Protein AF-A0A816GTH3-F1 (afdb_monomer)

Foldseek 3Di:
DDPDDDPVPPPPPVVVVVVVVVVVVVVVVVVVVVVVVVVVVVVVCVLVVVQVVPPQWDQDPVDRDTDRDCQPPPPSLVVVVVVLVVVLVVLVVVLVVLVVVLVVVVVPDDDVVNVVSVVVNVVSVVVNVVSVVVCVVVVVVSVVVNVVSVVSNPDPPPD

Radius of gyration: 27.14 Å; Cα contacts (8 Å, |Δi|>4): 40; chains: 1; bounding box: 62×67×66 Å

Mean predicted aligned error: 13.15 Å

Nearest PDB structures (foldseek):
  8jxh-assembly1_D  TM=8.146E-01  e=4.869E+00  Rattus norvegicus

Secondary structure (DSSP, 8-state):
----SSSSSS---HHHHHHHHHHHHHHHHHHHHHHHHHHHHHHHHHHHHHHHHT--EEEPTTSS-EEE--TT-HHHHHHHHHHHHHHHHHHHHHHHHHHHHHHHHHTTS-HHHHHHHHHHHHHHHHHHHHHHHHHHHHHHHHHHHHHHHHHHHHS----

pLDDT: mean 72.82, std 13.01, range [36.0, 88.94]

Solvent-accessible surface area (backbone atoms only — not comparable to full-atom values): 9401 Å² total; per-residue (Å²): 142,82,92,78,86,86,78,90,76,81,81,71,58,70,68,57,59,51,49,52,51,52,51,54,52,50,52,51,50,50,49,52,52,50,50,50,51,52,52,50,55,52,54,54,44,65,68,51,49,60,67,66,74,62,71,42,67,44,73,44,94,90,46,102,46,74,45,72,64,55,92,85,39,63,66,60,55,48,51,52,51,51,52,52,54,50,53,50,53,50,52,53,49,52,50,53,50,51,54,52,51,49,57,62,47,54,76,77,51,61,74,71,63,40,52,53,54,52,52,53,50,52,52,52,51,50,52,50,51,53,51,53,51,53,42,68,62,45,48,59,57,50,51,53,50,50,53,50,49,55,52,58,73,69,47,78,86,83,123

Sequence (159 aa):
MFIWDEQILSVADPLCSLRAYFYHLTIAWIHHSLCFVLTQWLFDSIFVLPLFLTNNMKKLSIGNLCFISLDKFPLVFYLATISFLLSDIITNIIYRLLVRYVREVSSRTDGNDRLKMQRDLTIVRRIVILNIQLIIIGFPVLIFAILIAIRTDLLPQKY

InterPro domains:
  IPR017452 GPCR, rhodopsin-like, 7TM [PS50262] (1-159)

Structure (mmCIF, N/CA/C/O backbone):
data_AF-A0A816GTH3-F1
#
_entry.id   AF-A0A816GTH3-F1
#
loop_
_atom_site.group_PDB
_atom_site.id
_atom_site.type_symbol
_atom_site.label_atom_id
_atom_site.label_alt_id
_atom_site.label_comp_id
_atom_site.label_asym_id
_atom_site.label_entity_id
_atom_site.label_seq_id
_atom_site.pdbx_PDB_ins_code
_atom_site.Cartn_x
_atom_site.Cartn_y
_atom_site.Cartn_z
_atom_site.occupancy
_atom_site.B_iso_or_equiv
_atom_site.auth_seq_id
_atom_site.auth_comp_id
_atom_site.auth_asym_id
_atom_site.auth_atom_id
_atom_site.pdbx_PDB_model_num
ATOM 1 N N . MET A 1 1 ? 31.246 -56.898 -25.692 1.00 43.62 1 MET A N 1
ATOM 2 C CA . MET A 1 1 ? 30.575 -56.380 -26.901 1.00 43.62 1 MET A CA 1
ATOM 3 C C . MET A 1 1 ? 29.144 -56.030 -26.520 1.00 43.62 1 MET A C 1
ATOM 5 O O . MET A 1 1 ? 28.255 -56.852 -26.650 1.00 43.62 1 MET A O 1
ATOM 9 N N . PHE A 1 2 ? 28.970 -54.845 -25.939 1.00 36.00 2 PHE A N 1
ATOM 10 C CA . PHE A 1 2 ? 27.686 -54.193 -25.686 1.00 36.00 2 PHE A CA 1
ATOM 11 C C . PHE A 1 2 ? 27.918 -52.751 -26.137 1.00 36.00 2 PHE A C 1
ATOM 13 O O . PHE A 1 2 ? 28.592 -51.987 -25.455 1.00 36.00 2 PHE A O 1
ATOM 20 N N . ILE A 1 3 ? 27.525 -52.470 -27.378 1.00 48.31 3 ILE A N 1
ATOM 21 C CA . ILE A 1 3 ? 27.629 -51.167 -28.043 1.00 48.31 3 ILE A CA 1
ATOM 22 C C . ILE A 1 3 ? 26.188 -50.733 -28.304 1.00 48.31 3 ILE A C 1
ATOM 24 O O . ILE A 1 3 ? 25.678 -50.958 -29.389 1.00 48.31 3 ILE A O 1
ATOM 28 N N . TRP A 1 4 ? 25.535 -50.237 -27.260 1.00 45.06 4 TRP A N 1
ATOM 29 C CA . TRP A 1 4 ? 24.224 -49.572 -27.196 1.00 45.06 4 TRP A CA 1
ATOM 30 C C . TRP A 1 4 ? 24.297 -48.885 -25.814 1.00 45.06 4 TRP A C 1
ATOM 32 O O . TRP A 1 4 ? 24.537 -49.580 -24.834 1.00 45.06 4 TRP A O 1
ATOM 42 N N . ASP A 1 5 ? 2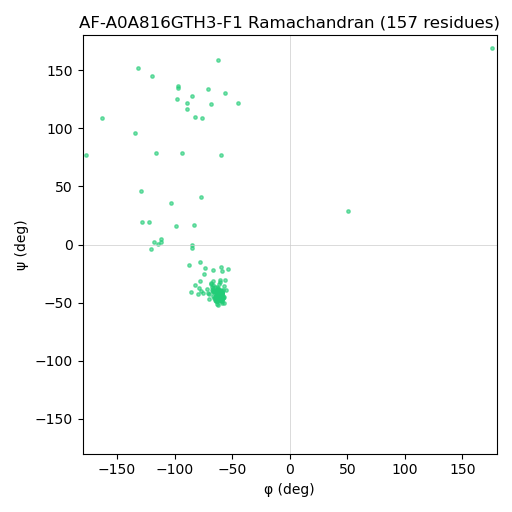4.418 -47.570 -25.624 1.00 43.78 5 ASP A N 1
ATOM 43 C CA . ASP A 1 5 ? 23.437 -46.526 -25.917 1.00 43.78 5 ASP A CA 1
ATOM 44 C C . ASP A 1 5 ? 24.043 -45.137 -25.591 1.00 43.78 5 ASP A C 1
ATOM 46 O O . ASP A 1 5 ? 23.737 -44.536 -24.566 1.00 43.78 5 ASP A O 1
ATOM 50 N N . GLU A 1 6 ? 24.925 -44.594 -26.436 1.00 47.69 6 GLU A N 1
ATOM 51 C CA . GLU A 1 6 ? 25.399 -43.196 -26.281 1.00 47.69 6 GLU A CA 1
ATOM 52 C C . GLU A 1 6 ? 25.044 -42.287 -27.468 1.00 47.69 6 GLU A C 1
ATOM 54 O O . GLU A 1 6 ? 25.359 -41.101 -27.467 1.00 47.69 6 GLU A O 1
ATOM 59 N N . GLN A 1 7 ? 24.329 -42.799 -28.476 1.00 40.94 7 GLN A N 1
ATOM 60 C CA . GLN A 1 7 ? 24.004 -42.035 -29.691 1.00 40.94 7 GLN A CA 1
ATOM 61 C C . GLN A 1 7 ? 22.519 -41.682 -29.876 1.00 40.94 7 GLN A C 1
ATOM 63 O O . GLN A 1 7 ? 22.179 -41.038 -30.864 1.00 40.94 7 GLN A O 1
ATOM 68 N N . ILE A 1 8 ? 21.636 -41.989 -28.917 1.00 43.91 8 ILE A N 1
ATOM 69 C CA . ILE A 1 8 ? 20.204 -41.612 -28.971 1.00 43.91 8 ILE A CA 1
ATOM 70 C C . ILE A 1 8 ? 19.914 -40.408 -28.049 1.00 43.91 8 ILE A C 1
ATOM 72 O O . ILE A 1 8 ? 18.863 -40.301 -27.428 1.00 43.91 8 ILE A O 1
ATOM 76 N N . LEU A 1 9 ? 20.858 -39.469 -27.938 1.00 46.50 9 LEU A N 1
ATOM 77 C CA . LEU A 1 9 ? 20.647 -38.205 -27.217 1.00 46.50 9 LEU A CA 1
ATOM 78 C C . LEU A 1 9 ? 21.026 -36.962 -28.036 1.00 46.50 9 LEU A C 1
ATOM 80 O O . LEU A 1 9 ? 21.250 -35.898 -27.470 1.00 46.50 9 LEU A O 1
ATOM 84 N N . SER A 1 10 ? 21.105 -37.070 -29.367 1.00 46.41 10 SER A N 1
ATOM 85 C CA . SER A 1 10 ? 21.448 -35.935 -30.246 1.00 46.41 10 SER A CA 1
ATOM 86 C C . SER A 1 10 ? 20.308 -35.450 -31.148 1.00 46.41 10 SER A C 1
ATOM 88 O O . SER A 1 10 ? 20.492 -34.493 -31.894 1.00 46.41 10 SER A O 1
ATOM 90 N N . VAL A 1 11 ? 19.110 -36.038 -31.042 1.00 49.78 11 VAL A N 1
ATOM 91 C CA . VAL A 1 11 ? 17.894 -35.568 -31.738 1.00 49.78 11 VAL A CA 1
ATOM 92 C C . VAL A 1 11 ? 16.742 -35.422 -30.739 1.00 49.78 11 VAL A C 1
ATOM 94 O O . VAL A 1 11 ? 15.629 -35.889 -30.950 1.00 49.78 11 VAL A O 1
ATOM 97 N N . ALA A 1 12 ? 17.015 -34.811 -29.586 1.00 50.66 12 ALA A N 1
ATOM 98 C CA . ALA A 1 12 ? 15.950 -34.266 -28.757 1.00 50.66 12 ALA A CA 1
ATOM 99 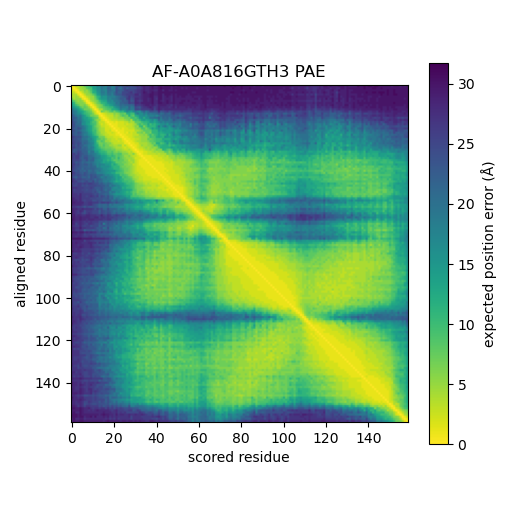C C . ALA A 1 12 ? 15.590 -32.895 -29.338 1.00 50.66 12 ALA A C 1
ATOM 101 O O . ALA A 1 12 ? 16.395 -31.966 -29.264 1.00 50.66 12 ALA A O 1
ATOM 102 N N . ASP A 1 13 ? 14.409 -32.789 -29.951 1.00 55.34 13 ASP A N 1
ATOM 103 C CA . ASP A 1 13 ? 13.902 -31.547 -30.533 1.00 55.34 13 ASP A CA 1
ATOM 104 C C . ASP A 1 13 ? 14.124 -30.370 -29.564 1.00 55.34 13 ASP A C 1
ATOM 106 O O . ASP A 1 13 ? 13.595 -30.390 -28.443 1.00 55.34 13 ASP A O 1
ATOM 110 N N . PRO A 1 14 ? 14.851 -29.307 -29.959 1.00 55.94 14 PRO A N 1
ATOM 111 C CA . PRO A 1 14 ? 15.104 -28.155 -29.088 1.00 55.94 14 PRO A CA 1
ATOM 112 C C . PRO A 1 14 ? 13.798 -27.483 -28.629 1.00 55.94 14 PRO A C 1
ATOM 114 O O . PRO A 1 14 ? 13.747 -26.867 -27.566 1.00 55.94 14 PRO A O 1
ATOM 117 N N . LEU A 1 15 ? 12.706 -27.677 -29.378 1.00 55.53 15 LEU A N 1
ATOM 118 C CA . LEU A 1 15 ? 11.348 -27.266 -29.018 1.00 55.53 15 LEU A CA 1
ATOM 119 C C . LEU A 1 15 ? 10.764 -28.012 -27.806 1.00 55.53 15 LEU A C 1
ATOM 121 O O . LEU A 1 15 ? 9.980 -27.421 -27.060 1.00 55.53 15 LEU A O 1
ATOM 125 N N . CYS A 1 16 ? 11.129 -29.277 -27.584 1.00 56.44 16 CYS A N 1
ATOM 126 C CA . CYS A 1 16 ? 10.616 -30.076 -26.469 1.00 56.44 16 CYS A CA 1
ATOM 127 C C . CYS A 1 16 ? 11.292 -29.678 -25.145 1.00 56.44 16 CYS A C 1
ATOM 129 O O . CYS A 1 16 ? 10.618 -29.488 -24.131 1.00 56.44 16 CYS A O 1
ATOM 131 N N . SER A 1 17 ? 12.605 -29.421 -25.191 1.00 59.03 17 SER A N 1
ATOM 132 C CA . SER A 1 17 ? 13.374 -28.846 -24.076 1.00 59.03 17 SER A CA 1
ATOM 133 C C . SER A 1 17 ? 12.867 -27.447 -23.691 1.00 59.03 17 SER A C 1
ATOM 135 O O . SER A 1 17 ? 12.609 -27.170 -22.516 1.00 59.03 17 SER A O 1
ATOM 137 N N . LEU A 1 18 ? 12.606 -26.583 -24.682 1.00 59.78 18 LEU A N 1
ATOM 138 C CA . LEU A 1 18 ? 12.100 -25.229 -24.438 1.00 59.78 18 LEU A CA 1
ATOM 139 C C . LEU A 1 18 ? 10.684 -25.233 -23.837 1.00 59.78 18 LEU A C 1
ATOM 141 O O . LEU A 1 18 ? 10.395 -24.450 -22.931 1.00 59.78 18 LEU A O 1
ATOM 145 N N . ARG A 1 19 ? 9.799 -26.130 -24.303 1.00 62.59 19 ARG A N 1
ATOM 146 C CA . ARG A 1 19 ? 8.452 -26.296 -23.731 1.00 62.59 19 ARG A CA 1
ATOM 1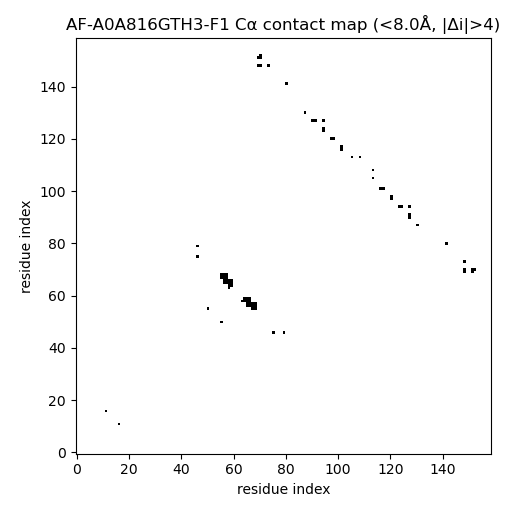47 C C . ARG A 1 19 ? 8.504 -26.775 -22.288 1.00 62.59 19 ARG A C 1
ATOM 149 O O . ARG A 1 19 ? 7.809 -26.196 -21.458 1.00 62.59 19 ARG A O 1
ATOM 156 N N . ALA A 1 20 ? 9.321 -27.781 -21.979 1.00 64.19 20 ALA A N 1
ATOM 157 C CA . ALA A 1 20 ? 9.479 -28.262 -20.608 1.00 64.19 20 ALA A CA 1
ATOM 158 C C . ALA A 1 20 ? 9.972 -27.138 -19.679 1.00 64.19 20 ALA A C 1
ATOM 160 O O . ALA A 1 20 ? 9.417 -26.942 -18.598 1.00 64.19 20 ALA A O 1
ATOM 161 N N . TYR A 1 21 ? 10.928 -26.325 -20.139 1.00 65.00 21 TYR A N 1
ATOM 162 C CA . TYR A 1 21 ? 11.424 -25.177 -19.380 1.00 65.00 21 TYR A CA 1
ATOM 163 C C . TYR A 1 21 ? 10.340 -24.109 -19.149 1.00 65.00 21 TYR A C 1
ATOM 165 O O . TYR A 1 21 ? 10.161 -23.650 -18.022 1.00 65.00 21 TYR A O 1
ATOM 173 N N . PHE A 1 22 ? 9.553 -23.762 -20.174 1.00 62.53 22 PHE A N 1
ATOM 174 C CA . PHE A 1 22 ? 8.419 -22.835 -20.038 1.00 62.53 22 PHE A CA 1
ATOM 175 C C . PHE A 1 22 ? 7.329 -23.360 -19.090 1.00 62.53 22 PHE A C 1
ATOM 177 O O . PHE A 1 22 ? 6.765 -22.587 -18.312 1.00 62.53 22 PHE A O 1
ATOM 184 N N . TYR A 1 23 ? 7.044 -24.664 -19.111 1.00 63.31 23 TYR A N 1
ATOM 185 C CA . TYR A 1 23 ? 6.103 -25.288 -18.177 1.00 63.31 23 TYR A CA 1
ATOM 186 C C . TYR A 1 23 ? 6.614 -25.232 -16.735 1.00 63.31 23 TYR A C 1
ATOM 188 O O . TYR A 1 23 ? 5.879 -24.817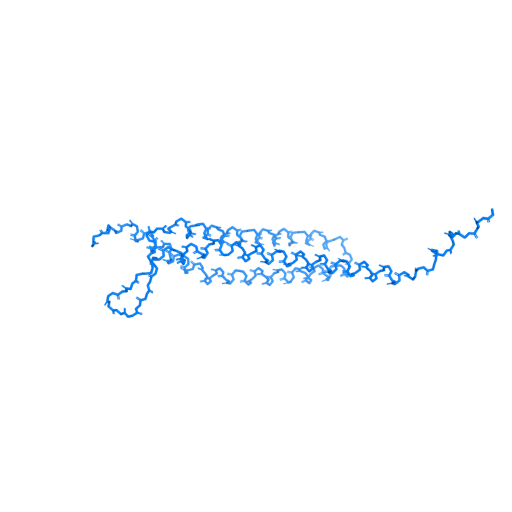 -15.842 1.00 63.31 23 TYR A O 1
ATOM 196 N N . HIS A 1 24 ? 7.883 -25.558 -16.492 1.00 64.56 24 HIS A N 1
ATOM 197 C CA . HIS A 1 24 ? 8.463 -25.440 -15.153 1.00 64.56 24 HIS A CA 1
ATOM 198 C C . HIS A 1 24 ? 8.494 -23.990 -14.655 1.00 64.56 24 HIS A C 1
ATOM 200 O O . HIS A 1 24 ? 8.177 -23.739 -13.492 1.00 64.56 24 HIS A O 1
ATOM 206 N N . LEU A 1 25 ? 8.798 -23.029 -15.531 1.00 64.12 25 LEU A N 1
ATOM 207 C CA . LEU A 1 25 ? 8.823 -21.609 -15.182 1.00 64.12 25 LEU A CA 1
ATOM 208 C C . LEU A 1 25 ? 7.421 -21.073 -14.844 1.00 64.12 25 LEU A C 1
ATOM 210 O O . LEU A 1 25 ? 7.257 -20.323 -13.884 1.00 64.12 25 LEU A O 1
ATOM 214 N N . THR A 1 26 ? 6.399 -21.478 -15.603 1.00 65.44 26 THR A N 1
ATOM 215 C CA . THR A 1 26 ? 5.005 -21.071 -15.357 1.00 65.44 26 THR A CA 1
ATOM 216 C C . THR A 1 26 ? 4.436 -21.720 -14.101 1.00 65.44 26 THR A C 1
ATOM 218 O O . THR A 1 26 ? 3.820 -21.022 -13.299 1.00 65.44 26 THR A O 1
ATOM 221 N N . ILE A 1 27 ? 4.702 -23.008 -13.864 1.00 68.31 27 ILE A N 1
ATOM 222 C CA . ILE A 1 27 ? 4.304 -23.697 -12.626 1.00 68.31 27 ILE A CA 1
ATOM 223 C C . ILE A 1 27 ? 4.981 -23.051 -11.413 1.00 68.31 27 ILE A C 1
ATOM 225 O O . ILE A 1 27 ? 4.307 -22.777 -10.421 1.00 68.31 27 ILE A O 1
ATOM 229 N N . ALA A 1 28 ? 6.277 -22.735 -11.497 1.00 64.44 28 ALA A N 1
ATOM 230 C CA . ALA A 1 28 ? 6.995 -22.050 -10.423 1.00 64.44 28 ALA A CA 1
ATOM 231 C C . ALA A 1 28 ? 6.429 -20.645 -10.154 1.00 64.44 28 ALA A C 1
ATOM 233 O O . ALA A 1 28 ? 6.229 -20.271 -8.999 1.00 64.44 28 ALA A O 1
ATOM 2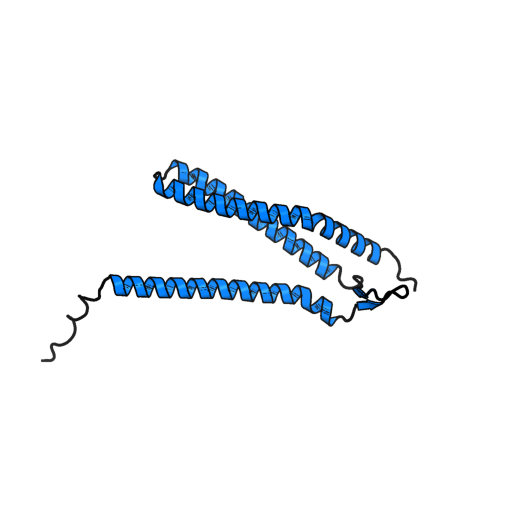34 N N . TRP A 1 29 ? 6.110 -19.881 -11.203 1.00 63.84 29 TRP A N 1
ATOM 235 C CA . TRP A 1 29 ? 5.508 -18.552 -11.067 1.00 63.84 29 TRP A CA 1
ATOM 236 C C . TRP A 1 29 ? 4.101 -18.604 -10.456 1.00 63.84 29 TRP A C 1
ATOM 238 O O . TRP A 1 29 ? 3.775 -17.793 -9.585 1.00 63.84 29 TRP A O 1
ATOM 248 N N . ILE A 1 30 ? 3.286 -19.588 -10.850 1.00 72.19 30 ILE A N 1
ATOM 249 C CA . ILE A 1 30 ? 1.956 -19.824 -10.271 1.00 72.19 30 ILE A CA 1
ATOM 250 C C . ILE A 1 30 ? 2.088 -20.221 -8.799 1.00 72.19 30 ILE A C 1
ATOM 252 O O . ILE A 1 30 ? 1.399 -19.646 -7.961 1.00 72.19 30 ILE A O 1
ATOM 256 N N . HIS A 1 31 ? 3.006 -21.131 -8.462 1.00 74.88 31 HIS A N 1
ATOM 257 C CA . HIS A 1 31 ? 3.265 -21.526 -7.076 1.00 74.88 31 HIS A CA 1
ATOM 258 C C . HIS A 1 31 ? 3.705 -20.343 -6.213 1.00 74.88 31 HIS A C 1
ATOM 260 O O . HIS A 1 31 ? 3.171 -20.157 -5.123 1.00 74.88 31 HIS A O 1
ATOM 266 N N . HIS A 1 32 ? 4.628 -19.510 -6.699 1.00 76.19 32 HIS A N 1
ATOM 267 C CA . HIS A 1 32 ? 5.062 -18.314 -5.976 1.00 76.19 32 HIS A CA 1
ATOM 268 C C . HIS A 1 32 ? 3.925 -17.311 -5.777 1.00 76.19 32 HIS A C 1
ATOM 270 O O . HIS A 1 32 ? 3.757 -16.792 -4.674 1.00 76.19 32 HIS A O 1
ATOM 276 N N . SER A 1 33 ? 3.123 -17.074 -6.815 1.00 76.75 33 SER A N 1
ATOM 277 C CA . SER A 1 33 ? 1.972 -16.171 -6.733 1.00 76.75 33 SER A CA 1
ATOM 278 C C . SER A 1 33 ? 0.927 -16.687 -5.743 1.00 76.75 33 SER A C 1
ATOM 280 O O . SER A 1 33 ? 0.403 -15.924 -4.937 1.00 76.75 33 SER A O 1
ATOM 282 N N . LEU A 1 34 ? 0.660 -17.993 -5.758 1.00 80.62 34 LEU A N 1
ATOM 283 C CA . LEU A 1 34 ? -0.317 -18.629 -4.880 1.00 80.62 34 LEU A CA 1
ATOM 284 C C . LEU A 1 34 ? 0.171 -18.639 -3.426 1.00 80.62 34 LEU A C 1
ATOM 286 O O . LEU A 1 34 ? -0.594 -18.284 -2.534 1.00 80.62 34 LEU A O 1
ATOM 290 N N . CYS A 1 35 ? 1.450 -18.942 -3.185 1.00 85.38 35 CYS A N 1
ATOM 291 C CA . CYS A 1 35 ? 2.063 -18.809 -1.863 1.00 85.38 35 CYS A CA 1
ATOM 292 C C . CYS A 1 35 ? 1.968 -17.371 -1.343 1.00 85.38 35 CYS A C 1
ATOM 294 O O . CYS A 1 35 ? 1.580 -17.178 -0.195 1.00 85.38 35 CYS A O 1
ATOM 296 N N . PHE A 1 36 ? 2.256 -16.370 -2.181 1.00 79.12 36 PHE A N 1
ATOM 297 C CA . PHE A 1 36 ? 2.142 -14.963 -1.795 1.00 79.12 36 PHE A CA 1
ATOM 298 C C . PHE A 1 36 ? 0.707 -14.598 -1.395 1.00 79.12 36 PHE A C 1
ATOM 300 O O . PHE A 1 36 ? 0.486 -14.041 -0.318 1.00 79.12 36 PHE A O 1
ATOM 307 N N . VAL A 1 37 ? -0.278 -14.984 -2.212 1.00 84.12 37 VAL A N 1
ATOM 308 C CA . VAL A 1 37 ? -1.697 -14.771 -1.904 1.00 84.12 37 VAL A CA 1
ATOM 309 C C . VAL A 1 37 ? -2.062 -15.457 -0.589 1.00 84.12 37 VAL A C 1
ATOM 311 O O . VAL A 1 37 ? -2.585 -14.801 0.304 1.00 84.12 37 VAL A O 1
ATOM 314 N N . LEU A 1 38 ? -1.728 -16.736 -0.405 1.00 86.69 38 LEU A N 1
ATOM 315 C CA . LEU A 1 38 ? -2.018 -17.447 0.844 1.00 86.69 38 LEU A CA 1
ATOM 316 C C . LEU A 1 38 ? -1.376 -16.776 2.062 1.00 86.69 38 LEU A C 1
ATOM 318 O O . LEU A 1 38 ? -2.033 -16.638 3.092 1.00 86.69 38 LEU A O 1
ATOM 322 N N . THR A 1 39 ? -0.128 -16.311 1.952 1.00 84.44 39 THR A N 1
ATOM 323 C CA . THR A 1 39 ? 0.511 -15.568 3.045 1.00 84.44 39 THR A CA 1
ATOM 324 C C . THR A 1 39 ? -0.212 -14.262 3.342 1.00 84.44 39 THR A C 1
ATOM 326 O O . THR A 1 39 ? -0.419 -13.954 4.511 1.00 84.44 39 THR A O 1
ATOM 329 N N . GLN A 1 40 ? -0.666 -13.534 2.318 1.00 82.69 40 GLN A N 1
ATOM 330 C CA . GLN A 1 40 ? -1.450 -12.316 2.507 1.00 82.69 40 GLN A CA 1
ATOM 331 C C . GLN A 1 40 ? -2.762 -12.615 3.246 1.00 82.69 40 GLN A C 1
ATOM 333 O O . GLN A 1 40 ? -3.054 -11.965 4.242 1.00 82.69 40 GLN A O 1
ATOM 338 N N . TRP A 1 41 ? -3.498 -13.651 2.836 1.00 83.81 41 TRP A N 1
ATOM 339 C CA . TRP A 1 41 ? -4.734 -14.069 3.509 1.00 83.81 41 TRP A CA 1
ATOM 340 C C . TRP A 1 41 ? -4.511 -14.464 4.973 1.00 83.81 41 TRP A C 1
ATOM 342 O O . TRP A 1 41 ? -5.333 -14.142 5.836 1.00 83.81 41 TRP A O 1
ATOM 352 N N . LEU A 1 42 ? -3.403 -15.148 5.271 1.00 85.62 42 LEU A N 1
ATOM 353 C CA . LEU A 1 42 ? -3.029 -15.486 6.644 1.00 85.62 42 LEU A CA 1
ATOM 354 C C . LEU A 1 42 ? -2.735 -14.227 7.465 1.00 85.62 42 LEU A C 1
ATOM 356 O O . LEU A 1 42 ? -3.232 -14.110 8.584 1.00 85.62 42 LEU A O 1
ATOM 360 N N . PHE A 1 43 ? -1.991 -13.269 6.907 1.00 80.56 43 PHE A N 1
ATOM 361 C CA . PHE A 1 43 ? -1.729 -11.987 7.563 1.00 80.56 43 PHE A CA 1
ATOM 362 C C . PHE A 1 43 ? -3.014 -11.191 7.807 1.00 80.56 43 PHE A C 1
ATOM 364 O O . PHE A 1 43 ? -3.239 -10.753 8.933 1.00 80.56 43 PHE A O 1
ATOM 371 N N . ASP A 1 44 ? -3.890 -11.073 6.811 1.00 79.19 44 ASP A N 1
ATOM 372 C CA . ASP A 1 44 ? -5.167 -10.363 6.944 1.00 79.19 44 ASP A CA 1
ATOM 373 C C . ASP A 1 44 ? -6.045 -11.004 8.033 1.00 79.19 44 ASP A C 1
ATOM 375 O O . ASP A 1 44 ? -6.635 -10.317 8.873 1.00 79.19 44 ASP A O 1
ATOM 379 N N . SER A 1 45 ? -6.057 -12.339 8.096 1.00 80.25 45 SER A N 1
ATOM 380 C CA . SER A 1 45 ? -6.788 -13.085 9.124 1.00 80.25 45 SER A CA 1
ATOM 381 C C . SER A 1 45 ? -6.255 -12.814 10.532 1.00 80.25 45 SER A C 1
ATOM 383 O O . SER A 1 45 ? -7.050 -12.711 11.463 1.00 80.25 45 SER A O 1
ATOM 385 N N . ILE A 1 46 ? -4.942 -12.637 10.712 1.00 81.62 46 ILE A N 1
ATOM 386 C CA . ILE A 1 46 ? -4.343 -12.325 12.023 1.00 81.62 46 ILE A CA 1
ATOM 387 C C . ILE A 1 46 ? -4.863 -10.991 12.577 1.00 81.62 46 ILE A C 1
ATOM 389 O O . ILE A 1 46 ? -5.044 -10.873 13.788 1.00 81.62 46 ILE A O 1
ATOM 393 N N . PHE A 1 47 ? -5.150 -10.004 11.723 1.00 72.31 47 PHE A N 1
ATOM 394 C CA . PHE A 1 47 ? -5.695 -8.714 12.164 1.00 72.31 47 PHE A CA 1
ATOM 395 C C . PHE A 1 47 ? -7.212 -8.747 12.378 1.00 72.31 47 PHE A C 1
ATOM 397 O O . PHE A 1 47 ? -7.719 -8.096 13.293 1.00 72.31 47 PHE A O 1
ATOM 404 N N . VAL A 1 48 ? -7.944 -9.509 11.562 1.00 75.44 48 VAL A N 1
ATOM 405 C CA . VAL A 1 48 ? -9.415 -9.530 11.576 1.00 75.44 48 VAL A CA 1
ATOM 406 C C . VAL A 1 48 ? -9.979 -10.504 12.616 1.00 75.44 48 VAL A C 1
ATOM 408 O O . VAL A 1 48 ? -10.943 -10.181 13.312 1.00 75.44 48 VAL A O 1
ATOM 411 N N . LEU A 1 49 ? -9.381 -11.686 12.772 1.00 79.62 49 LEU A N 1
ATOM 412 C CA . LEU A 1 49 ? -9.883 -12.743 13.656 1.00 79.62 49 LEU A CA 1
ATOM 413 C C . LEU A 1 49 ? -9.993 -12.311 15.136 1.00 79.62 49 LEU A C 1
ATOM 415 O O . LEU A 1 49 ? -11.021 -12.602 15.755 1.00 79.62 49 LEU A O 1
ATOM 419 N N . PRO A 1 50 ? -9.028 -11.568 15.723 1.00 75.19 50 PRO A N 1
ATOM 420 C CA . PRO A 1 50 ? -9.136 -11.098 17.106 1.00 75.19 50 PRO A CA 1
ATOM 421 C C . PRO A 1 50 ? -10.346 -10.186 17.353 1.00 75.19 50 PRO A C 1
ATOM 423 O O . PRO A 1 50 ? -10.908 -10.198 18.452 1.00 75.19 50 PRO A O 1
ATOM 426 N N . LEU A 1 51 ? -10.781 -9.426 16.339 1.00 71.50 51 LEU A N 1
ATOM 427 C CA . LEU A 1 51 ? -11.954 -8.552 16.441 1.00 71.50 51 LEU A CA 1
ATOM 428 C C . LEU A 1 51 ? -13.248 -9.363 16.588 1.00 71.50 51 LEU A C 1
ATOM 430 O O . LEU A 1 51 ? -14.134 -8.972 17.344 1.00 71.50 51 LEU A O 1
ATOM 434 N N . PHE A 1 52 ? -13.340 -10.514 15.916 1.00 73.81 52 PHE A N 1
ATOM 435 C CA . PHE A 1 52 ? -14.501 -11.403 16.010 1.00 73.81 52 PHE A CA 1
ATOM 436 C C . PHE A 1 52 ? -14.493 -12.256 17.282 1.00 73.81 52 PHE A C 1
ATOM 438 O O . PHE A 1 52 ? -15.543 -12.475 17.883 1.00 73.81 52 PHE A O 1
ATOM 445 N N . LEU A 1 53 ? -13.319 -12.716 17.722 1.00 76.25 53 LEU A N 1
ATOM 446 C CA . LEU A 1 53 ? -13.202 -13.625 18.868 1.00 76.25 53 LEU A CA 1
ATOM 447 C C . LEU A 1 53 ? -13.440 -12.951 20.226 1.00 76.25 53 LEU A C 1
ATOM 449 O O . LEU A 1 53 ? -13.749 -13.626 21.203 1.00 76.25 53 LEU A O 1
ATOM 453 N N . THR A 1 54 ? -13.309 -11.628 20.315 1.00 68.88 54 THR A N 1
ATOM 454 C CA . THR A 1 54 ? -13.370 -10.910 21.600 1.00 68.88 54 THR A CA 1
ATOM 455 C C . THR A 1 54 ? -14.773 -10.551 22.079 1.00 68.88 54 THR A C 1
ATOM 457 O O . THR A 1 54 ? -14.905 -9.987 23.161 1.00 68.88 54 THR A O 1
ATOM 460 N N . ASN A 1 55 ? -15.824 -10.898 21.327 1.00 65.12 55 ASN A N 1
ATOM 461 C CA . ASN A 1 55 ? -17.227 -10.686 21.709 1.00 65.12 55 ASN A CA 1
ATOM 462 C C . ASN A 1 55 ? -17.540 -9.239 22.170 1.00 65.12 55 ASN A C 1
ATOM 464 O O . ASN A 1 55 ? -18.435 -9.000 22.976 1.00 65.12 55 ASN A O 1
ATOM 468 N N . ASN A 1 56 ? -16.799 -8.255 21.645 1.00 66.62 56 ASN A N 1
ATOM 469 C CA . ASN A 1 56 ? -16.891 -6.835 22.013 1.00 66.62 56 ASN A CA 1
ATOM 470 C C . ASN A 1 56 ? -18.012 -6.085 21.270 1.00 66.62 56 ASN A C 1
ATOM 472 O O . ASN A 1 56 ? -18.019 -4.851 21.222 1.00 66.62 56 ASN A O 1
ATOM 476 N N . MET A 1 57 ? -18.953 -6.818 20.674 1.00 69.00 57 MET A N 1
ATOM 477 C CA . MET A 1 57 ? -20.121 -6.243 20.020 1.00 69.00 57 MET A CA 1
ATOM 478 C C . MET A 1 57 ? -21.117 -5.795 21.086 1.00 69.00 57 MET A C 1
ATOM 480 O O . MET A 1 57 ? -21.750 -6.613 21.753 1.00 69.00 57 MET A O 1
ATOM 484 N N . LYS A 1 58 ? -21.254 -4.482 21.255 1.00 71.81 58 LYS A N 1
ATOM 485 C CA . LYS A 1 58 ? -22.250 -3.883 22.142 1.00 71.81 58 LYS A CA 1
ATOM 486 C C . LYS A 1 58 ? -23.465 -3.482 21.311 1.00 71.81 58 LYS A C 1
ATOM 488 O O . LYS A 1 58 ? -23.337 -2.888 20.238 1.00 71.81 58 LYS A O 1
ATOM 493 N N . LYS A 1 59 ? -24.656 -3.810 21.812 1.00 71.50 59 LYS A N 1
ATOM 494 C CA . LYS A 1 59 ? -25.916 -3.330 21.243 1.00 71.50 59 LYS A CA 1
ATOM 495 C C . LYS A 1 59 ? -26.224 -1.960 21.839 1.00 71.50 59 LYS A C 1
ATOM 497 O O . LYS A 1 59 ? -26.209 -1.803 23.059 1.00 71.50 59 LYS A O 1
ATOM 502 N N . LEU A 1 60 ? -26.489 -0.972 20.993 1.00 73.69 60 LEU A N 1
ATOM 503 C CA . LEU A 1 60 ? -26.911 0.347 21.455 1.00 73.69 60 LEU A CA 1
ATOM 504 C C . LEU A 1 60 ? -28.341 0.250 22.016 1.00 73.69 60 LEU A C 1
ATOM 506 O O . LEU A 1 60 ? -29.210 -0.342 21.385 1.00 73.69 60 LEU A O 1
ATOM 510 N N . SER A 1 61 ? -28.620 0.827 23.186 1.00 68.19 61 SER A N 1
ATOM 511 C CA . SER A 1 61 ? -29.960 0.735 23.796 1.00 68.19 61 SER A CA 1
ATOM 512 C C . SER A 1 61 ? -31.048 1.465 22.993 1.00 68.19 61 SER A C 1
ATOM 514 O O . SER A 1 61 ? -32.221 1.126 23.105 1.00 68.19 61 SER A O 1
ATOM 516 N N . ILE A 1 62 ? -30.659 2.431 22.152 1.00 70.50 62 ILE A N 1
ATOM 517 C CA . ILE A 1 62 ? -31.559 3.319 21.392 1.00 70.50 62 ILE A CA 1
ATOM 518 C C . ILE A 1 62 ? -31.753 2.834 19.932 1.00 70.50 62 ILE A C 1
ATOM 520 O O . ILE A 1 62 ? -32.251 3.555 19.075 1.00 70.50 62 ILE A O 1
ATOM 524 N N . GLY A 1 63 ? -31.398 1.585 19.606 1.00 60.91 63 GLY A N 1
ATOM 525 C CA . GLY A 1 63 ? -31.684 1.012 18.285 1.00 60.91 63 GLY A CA 1
ATOM 526 C C . GLY A 1 63 ? -31.114 -0.390 18.083 1.00 60.91 63 GLY A C 1
ATOM 527 O O . GLY A 1 63 ? -30.288 -0.863 18.853 1.00 60.91 63 GLY A O 1
ATOM 528 N N . ASN A 1 64 ? -31.501 -1.078 17.007 1.00 70.44 64 ASN A N 1
ATOM 529 C CA . ASN A 1 64 ? -30.881 -2.352 16.608 1.00 70.44 64 ASN A CA 1
ATOM 530 C C . ASN A 1 64 ? -29.509 -2.144 15.934 1.00 70.44 64 ASN A C 1
ATOM 532 O O . ASN A 1 64 ? -29.197 -2.782 14.934 1.00 70.44 64 ASN A O 1
ATOM 536 N N . LEU A 1 65 ? -28.702 -1.225 16.465 1.00 69.56 65 LEU A N 1
ATOM 537 C CA . LEU A 1 65 ? -27.357 -0.942 15.982 1.00 69.56 65 LEU A CA 1
ATOM 538 C C . LEU A 1 65 ? -26.352 -1.687 16.864 1.00 69.56 65 LEU A C 1
ATOM 540 O O . LEU A 1 65 ? -26.350 -1.532 18.088 1.00 69.56 65 LEU A O 1
ATOM 544 N N . CYS A 1 66 ? -25.503 -2.492 16.230 1.00 70.19 66 CYS A N 1
ATOM 545 C CA . CYS A 1 66 ? -24.335 -3.095 16.861 1.00 70.19 66 CYS A CA 1
ATOM 546 C C . CYS A 1 66 ? -23.102 -2.256 16.541 1.00 70.19 66 CYS A C 1
ATOM 548 O O . CYS A 1 66 ? -22.899 -1.855 15.395 1.00 70.19 66 CYS A O 1
ATOM 550 N N . PHE A 1 67 ? -22.267 -2.030 17.548 1.00 69.56 67 PHE A N 1
ATOM 551 C CA . PHE A 1 67 ? -20.954 -1.421 17.376 1.00 69.56 67 PHE A CA 1
ATOM 552 C C . PHE A 1 67 ? -19.899 -2.244 18.112 1.00 69.56 67 PHE A C 1
ATOM 554 O O . PHE A 1 67 ? -20.185 -2.910 19.108 1.00 69.56 67 PHE A O 1
ATOM 561 N N . ILE A 1 68 ? -18.668 -2.200 17.611 1.00 70.81 68 ILE A N 1
ATOM 562 C CA . ILE A 1 68 ? -17.520 -2.840 18.253 1.00 70.81 68 ILE A CA 1
ATOM 563 C C . ILE A 1 68 ? -16.916 -1.824 19.225 1.00 70.81 68 ILE A C 1
ATOM 565 O O . ILE A 1 68 ? -16.542 -0.725 18.814 1.00 70.81 68 ILE A O 1
ATOM 569 N N . SER A 1 69 ? -16.836 -2.168 20.513 1.00 69.00 69 SER A N 1
ATOM 570 C CA . SER A 1 69 ? -16.131 -1.339 21.503 1.00 69.00 69 SER A CA 1
ATOM 571 C C . SER A 1 69 ? -14.629 -1.385 21.213 1.00 69.00 69 SER A C 1
ATOM 573 O O . SER A 1 69 ? -14.031 -2.464 21.230 1.00 69.00 69 SER A O 1
ATOM 575 N N . LEU A 1 70 ? -14.020 -0.226 20.955 1.00 67.12 70 LEU A N 1
ATOM 576 C CA . LEU A 1 70 ? -12.587 -0.106 20.651 1.00 67.12 70 LEU A CA 1
ATOM 577 C C . LEU A 1 70 ? -11.701 -0.025 21.905 1.00 67.12 70 LEU A C 1
ATOM 579 O O . LEU A 1 70 ? -10.483 -0.063 21.775 1.00 67.12 70 LEU A O 1
ATOM 583 N N . ASP A 1 71 ? -12.296 -0.015 23.100 1.00 66.06 71 ASP A N 1
ATOM 584 C CA . ASP A 1 71 ? -11.659 0.173 24.415 1.00 66.06 71 ASP A CA 1
ATOM 585 C C . ASP A 1 71 ? -10.489 -0.800 24.691 1.00 66.06 71 ASP A C 1
ATOM 587 O O . ASP A 1 71 ? -9.659 -0.558 25.559 1.00 66.06 71 ASP A O 1
ATOM 591 N N . LYS A 1 72 ? -10.423 -1.938 23.984 1.00 62.03 72 LYS A N 1
ATOM 592 C CA . LYS A 1 72 ? -9.364 -2.959 24.137 1.00 62.03 72 LYS A CA 1
ATOM 593 C C . LYS A 1 72 ? -8.469 -3.118 22.907 1.00 62.03 72 LYS A C 1
ATOM 595 O O . LYS A 1 72 ? -7.571 -3.956 22.915 1.00 62.03 72 LYS A O 1
ATOM 600 N N . PHE A 1 73 ? -8.711 -2.345 21.851 1.00 66.25 73 PHE A N 1
ATOM 601 C CA . PHE A 1 73 ? -8.064 -2.515 20.551 1.00 66.25 73 PHE A CA 1
ATOM 602 C C . PHE A 1 73 ? -7.281 -1.316 19.984 1.00 66.25 73 PHE A C 1
ATOM 604 O O . PHE A 1 73 ? -6.970 -1.361 18.787 1.00 66.25 73 PHE A O 1
ATOM 611 N N . PRO A 1 74 ? -6.850 -0.299 20.766 1.00 68.12 74 PRO A N 1
ATOM 612 C CA . PRO A 1 74 ? -6.033 0.774 20.200 1.00 68.12 74 PRO A CA 1
ATOM 613 C C . PRO A 1 74 ? -4.715 0.232 19.625 1.00 68.12 74 PRO A C 1
ATOM 615 O O . PRO A 1 74 ? -4.265 0.706 18.588 1.00 68.12 74 PRO A O 1
ATOM 618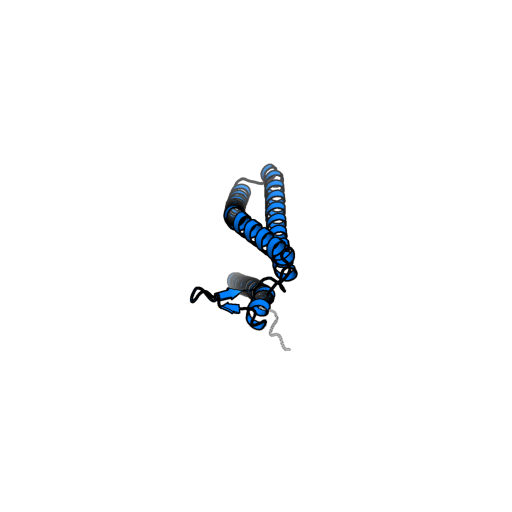 N N . LEU A 1 75 ? -4.147 -0.831 20.213 1.00 69.56 75 LEU A N 1
ATOM 619 C CA . LEU A 1 75 ? -2.926 -1.479 19.719 1.00 69.56 75 LEU A CA 1
ATOM 620 C C . LEU A 1 75 ? -3.102 -2.109 18.327 1.00 69.56 75 LEU A C 1
ATOM 622 O O . LEU A 1 75 ? -2.272 -1.891 17.450 1.00 69.56 75 LEU A O 1
ATOM 626 N N . VAL A 1 76 ? -4.171 -2.884 18.107 1.00 69.00 76 VAL A N 1
ATOM 627 C CA . VAL A 1 76 ? -4.416 -3.556 16.814 1.00 69.00 76 VAL A CA 1
ATOM 628 C C . VAL A 1 76 ? -4.703 -2.522 15.731 1.00 69.00 76 VAL A C 1
ATOM 630 O O . VAL A 1 76 ? -4.181 -2.625 14.623 1.00 69.00 76 VAL A O 1
ATOM 633 N N . PHE A 1 77 ? -5.464 -1.484 16.075 1.00 72.19 77 PHE A N 1
ATOM 634 C CA . PHE A 1 77 ? -5.739 -0.374 15.173 1.00 72.19 77 PHE A CA 1
ATOM 635 C C . PHE A 1 77 ? -4.465 0.422 14.823 1.00 72.19 77 PHE A C 1
ATOM 637 O O . PHE A 1 77 ? -4.236 0.773 13.661 1.00 72.19 77 PHE A O 1
ATOM 644 N N . TYR A 1 78 ? -3.595 0.659 15.807 1.00 74.50 78 TYR A N 1
ATOM 645 C CA . TYR A 1 78 ? -2.304 1.318 15.613 1.00 74.50 78 TYR A CA 1
ATOM 646 C C . TYR A 1 78 ? -1.364 0.491 14.728 1.00 74.50 78 TYR A C 1
ATOM 648 O O . TYR A 1 78 ? -0.780 1.023 13.785 1.00 74.50 78 TYR A O 1
ATOM 656 N N . LEU A 1 79 ? -1.273 -0.821 14.968 1.00 75.38 79 LEU A N 1
ATOM 657 C CA . LEU A 1 79 ? -0.491 -1.735 14.134 1.00 75.38 79 LEU A CA 1
ATOM 658 C C . LEU A 1 79 ? -1.009 -1.767 12.693 1.00 75.38 79 LEU A C 1
ATOM 660 O O . LEU A 1 79 ? -0.211 -1.618 11.773 1.00 75.38 79 LEU A O 1
ATOM 664 N N . ALA A 1 80 ? -2.326 -1.866 12.487 1.00 75.81 80 ALA A N 1
ATOM 665 C CA . ALA A 1 80 ? -2.925 -1.828 11.152 1.00 75.81 80 ALA A CA 1
ATOM 666 C C . ALA A 1 80 ? -2.620 -0.508 10.421 1.00 75.81 80 ALA A C 1
ATOM 668 O O . ALA A 1 80 ? -2.275 -0.508 9.239 1.00 75.81 80 ALA A O 1
ATOM 669 N N . THR A 1 81 ? -2.672 0.615 11.142 1.00 79.62 81 THR A N 1
ATOM 670 C CA . THR A 1 81 ? -2.320 1.939 10.611 1.00 79.62 81 THR A CA 1
ATOM 671 C C . THR A 1 81 ? -0.854 2.015 10.191 1.00 79.62 81 THR A C 1
ATOM 673 O O . THR A 1 81 ? -0.550 2.475 9.090 1.00 79.62 81 THR A O 1
ATOM 676 N N . ILE A 1 82 ? 0.064 1.556 11.045 1.00 82.69 82 ILE A N 1
ATOM 677 C CA . ILE A 1 82 ? 1.496 1.537 10.728 1.00 82.69 82 ILE A CA 1
ATOM 678 C C . ILE A 1 82 ? 1.759 0.636 9.527 1.00 82.69 82 ILE A C 1
ATOM 680 O O . ILE A 1 82 ? 2.465 1.052 8.613 1.00 82.69 82 ILE A O 1
ATOM 684 N N . SER A 1 83 ? 1.185 -0.568 9.498 1.00 80.19 83 SER A N 1
ATOM 685 C CA . SER A 1 83 ? 1.335 -1.498 8.378 1.00 80.19 83 SER A CA 1
ATOM 686 C C . SER A 1 83 ? 0.834 -0.891 7.065 1.00 80.19 83 SER A C 1
ATOM 688 O O . SER A 1 83 ? 1.502 -1.027 6.039 1.00 80.19 83 SER A O 1
ATOM 690 N N . PHE A 1 84 ? -0.287 -0.164 7.100 1.00 81.69 84 PHE A N 1
ATOM 691 C CA . PHE A 1 84 ? -0.815 0.558 5.945 1.00 81.69 84 PHE A CA 1
ATOM 692 C C . PHE A 1 84 ? 0.153 1.642 5.447 1.00 81.69 84 PHE A C 1
ATOM 694 O O . PHE A 1 84 ? 0.530 1.641 4.273 1.00 81.69 84 PHE A O 1
ATOM 701 N N . LEU A 1 85 ? 0.615 2.526 6.339 1.00 83.25 85 LEU A N 1
ATOM 702 C CA . LEU A 1 85 ? 1.560 3.595 5.989 1.00 83.25 85 LEU A CA 1
ATOM 703 C C . LEU A 1 85 ? 2.902 3.040 5.496 1.00 83.25 85 LEU A C 1
ATOM 705 O O . LEU A 1 85 ? 3.490 3.565 4.551 1.00 83.25 85 LEU A O 1
ATOM 709 N N . LEU A 1 86 ? 3.384 1.960 6.110 1.00 86.62 86 LEU A N 1
ATOM 710 C CA . LEU A 1 86 ? 4.633 1.313 5.730 1.00 86.62 86 LEU A CA 1
ATOM 711 C C . LEU A 1 86 ? 4.551 0.733 4.312 1.00 86.62 86 LEU A C 1
ATOM 713 O O . LEU A 1 86 ? 5.475 0.925 3.521 1.00 86.62 86 LEU A O 1
ATOM 717 N N . SER A 1 87 ? 3.442 0.069 3.974 1.00 84.38 87 SER A N 1
ATOM 718 C CA . SER A 1 87 ? 3.218 -0.492 2.636 1.00 84.38 87 SER A CA 1
ATOM 719 C C . SER A 1 87 ? 3.208 0.593 1.551 1.00 84.38 87 SER A C 1
ATOM 721 O O . SER A 1 87 ? 3.814 0.431 0.483 1.00 84.38 87 SER A O 1
ATOM 723 N N . ASP A 1 88 ? 2.611 1.750 1.850 1.00 83.19 88 ASP A N 1
ATOM 724 C CA . ASP A 1 88 ? 2.625 2.897 0.941 1.00 83.19 88 ASP A CA 1
ATOM 725 C C . ASP A 1 88 ? 4.037 3.463 0.727 1.00 83.19 88 ASP A C 1
ATOM 727 O O . ASP A 1 88 ? 4.478 3.667 -0.412 1.00 83.19 88 ASP A O 1
ATOM 731 N N . ILE A 1 89 ? 4.785 3.669 1.814 1.00 86.50 89 ILE A N 1
ATOM 732 C CA . ILE A 1 89 ? 6.162 4.171 1.746 1.00 86.50 89 ILE A CA 1
ATOM 733 C C . ILE A 1 89 ? 7.025 3.235 0.893 1.00 86.50 89 ILE A C 1
ATOM 735 O O . ILE A 1 89 ? 7.741 3.701 0.002 1.00 86.50 89 ILE A O 1
ATOM 739 N N . ILE A 1 90 ? 6.925 1.920 1.114 1.00 87.88 90 ILE A N 1
ATOM 740 C CA . ILE A 1 90 ? 7.663 0.911 0.344 1.00 87.88 90 ILE A CA 1
ATOM 741 C C . ILE A 1 90 ? 7.312 1.010 -1.144 1.00 87.88 90 ILE A C 1
ATOM 743 O O . ILE A 1 90 ? 8.211 1.094 -1.986 1.00 87.88 90 ILE A O 1
ATOM 747 N N . THR A 1 91 ? 6.023 1.069 -1.480 1.00 84.62 91 THR A N 1
ATOM 748 C CA . THR A 1 91 ? 5.573 1.133 -2.878 1.00 84.62 91 THR A CA 1
ATOM 749 C C . THR A 1 91 ? 6.076 2.397 -3.580 1.00 84.62 91 THR A C 1
ATOM 751 O O . THR A 1 91 ? 6.582 2.337 -4.707 1.00 84.62 91 THR A O 1
ATOM 754 N N . ASN A 1 92 ? 6.016 3.544 -2.901 1.00 83.69 92 ASN A N 1
ATOM 755 C CA . ASN A 1 92 ? 6.535 4.806 -3.423 1.00 83.69 92 ASN A CA 1
ATOM 756 C C . ASN A 1 92 ? 8.058 4.785 -3.619 1.00 83.69 92 ASN A C 1
ATOM 758 O O . ASN A 1 92 ? 8.556 5.310 -4.622 1.00 83.69 92 ASN A O 1
ATOM 762 N N . ILE A 1 93 ? 8.811 4.181 -2.694 1.00 88.94 93 ILE A N 1
ATOM 763 C CA . ILE A 1 93 ? 10.268 4.034 -2.815 1.00 88.94 93 ILE A CA 1
ATOM 764 C C . ILE A 1 93 ? 10.616 3.162 -4.022 1.00 88.94 93 ILE A C 1
ATOM 766 O O . ILE A 1 93 ? 11.425 3.584 -4.854 1.00 88.94 93 ILE A O 1
ATOM 770 N N . ILE A 1 94 ? 9.974 1.998 -4.162 1.00 88.19 94 ILE A N 1
ATOM 771 C CA . ILE A 1 94 ? 10.191 1.087 -5.295 1.00 88.19 94 ILE A CA 1
ATOM 772 C C . ILE A 1 94 ? 9.918 1.810 -6.615 1.00 88.19 94 ILE A C 1
ATOM 774 O O . ILE A 1 94 ? 10.742 1.754 -7.527 1.00 88.19 94 ILE A O 1
ATOM 778 N N . TYR A 1 95 ? 8.818 2.561 -6.708 1.00 87.19 95 TYR A N 1
ATOM 779 C CA . TYR A 1 95 ? 8.512 3.334 -7.909 1.00 87.19 95 TYR A CA 1
ATOM 780 C C . TYR A 1 95 ? 9.584 4.380 -8.228 1.00 87.19 95 TYR A C 1
ATOM 782 O O . TYR A 1 95 ? 10.028 4.480 -9.373 1.00 87.19 95 TYR A O 1
ATOM 790 N N . ARG A 1 96 ? 10.045 5.147 -7.231 1.00 87.94 96 ARG A N 1
ATOM 791 C CA . ARG A 1 96 ? 11.108 6.146 -7.437 1.00 87.94 96 ARG A CA 1
ATOM 792 C C . ARG A 1 96 ? 12.411 5.497 -7.901 1.00 87.94 96 ARG A C 1
ATOM 794 O O . ARG A 1 96 ? 13.061 6.042 -8.794 1.00 87.94 96 ARG A O 1
ATOM 801 N N . LEU A 1 97 ? 12.782 4.356 -7.319 1.00 88.19 97 LEU A N 1
ATOM 802 C CA . LEU A 1 97 ? 13.959 3.588 -7.728 1.00 88.19 97 LEU A CA 1
ATOM 803 C C . LEU A 1 97 ? 13.815 3.075 -9.162 1.00 88.19 97 LEU A C 1
ATOM 805 O O . LEU A 1 97 ? 14.726 3.270 -9.963 1.00 88.19 97 LEU A O 1
ATOM 809 N N . LEU A 1 98 ? 12.654 2.522 -9.517 1.00 86.38 98 LEU A N 1
ATOM 810 C CA . LEU A 1 98 ? 12.375 2.028 -10.864 1.00 86.38 98 LEU A CA 1
ATOM 811 C C . LEU A 1 98 ? 12.441 3.153 -11.907 1.00 86.38 98 LEU A C 1
ATOM 813 O O . LEU A 1 98 ? 13.056 2.997 -12.958 1.00 86.38 98 LEU A O 1
ATOM 817 N N . VAL A 1 99 ? 11.867 4.321 -11.604 1.00 87.12 99 VAL A N 1
ATOM 818 C CA . VAL A 1 99 ? 11.937 5.497 -12.486 1.00 87.12 99 VAL A CA 1
ATOM 819 C C . VAL A 1 99 ? 13.379 5.972 -12.668 1.00 87.12 99 VAL A C 1
ATOM 821 O O . VAL A 1 99 ? 13.766 6.309 -13.788 1.00 87.12 99 VAL A O 1
ATOM 824 N N . ARG A 1 100 ? 14.183 6.006 -11.595 1.00 87.81 100 ARG A N 1
ATOM 825 C CA . ARG A 1 100 ? 15.610 6.364 -11.678 1.00 87.81 100 ARG A CA 1
ATOM 826 C C . ARG A 1 100 ? 16.382 5.367 -12.536 1.00 87.81 100 ARG A C 1
ATOM 828 O O . ARG A 1 100 ? 17.073 5.791 -13.456 1.00 87.81 100 ARG A O 1
ATOM 835 N N . TYR A 1 101 ? 16.189 4.075 -12.283 1.00 86.06 101 TYR A N 1
ATOM 836 C CA . TYR A 1 101 ? 16.817 2.995 -13.036 1.00 86.06 101 TYR A CA 1
ATOM 837 C C . TYR A 1 101 ? 16.498 3.091 -14.530 1.00 86.06 101 TYR A C 1
ATOM 839 O O . TYR A 1 101 ? 17.402 3.120 -15.360 1.00 86.06 101 TYR A O 1
ATOM 847 N N . VAL A 1 102 ? 15.220 3.235 -14.891 1.00 83.19 102 VAL A N 1
ATOM 848 C CA . VAL A 1 102 ? 14.836 3.318 -16.304 1.00 83.19 102 VAL A CA 1
ATOM 849 C C . VAL A 1 102 ? 15.359 4.593 -16.960 1.00 83.19 102 VAL A C 1
ATOM 851 O O . VAL A 1 102 ? 15.752 4.543 -18.120 1.00 83.19 102 VAL A O 1
ATOM 854 N N . ARG A 1 103 ? 15.430 5.729 -16.252 1.00 83.25 103 ARG A N 1
ATOM 855 C CA . ARG A 1 103 ? 16.073 6.936 -16.803 1.00 83.25 103 ARG A CA 1
ATOM 856 C C . ARG A 1 103 ? 17.542 6.687 -17.134 1.00 83.25 103 ARG A C 1
ATOM 858 O O . ARG A 1 103 ? 17.962 7.030 -18.236 1.00 83.25 103 ARG A O 1
ATOM 865 N N . GLU A 1 104 ? 18.287 6.073 -16.221 1.00 84.81 104 GLU A N 1
ATOM 866 C CA . GLU A 1 104 ? 19.708 5.782 -16.413 1.00 84.81 104 GLU A CA 1
ATOM 867 C C . GLU A 1 104 ? 19.933 4.792 -17.564 1.00 84.81 104 GLU A C 1
ATOM 869 O O . GLU A 1 104 ? 20.725 5.059 -18.468 1.00 84.81 104 GLU A O 1
ATOM 874 N N . VAL A 1 105 ? 19.167 3.701 -17.601 1.00 79.62 105 VAL A N 1
ATOM 875 C CA . VAL A 1 105 ? 19.299 2.666 -18.635 1.00 79.62 105 VAL A CA 1
ATOM 876 C C . VAL A 1 105 ? 18.790 3.142 -19.998 1.00 79.62 105 VAL A C 1
ATOM 878 O O . VAL A 1 105 ? 19.452 2.911 -21.001 1.00 79.62 105 VAL A O 1
ATOM 881 N N . SER A 1 106 ? 17.703 3.921 -20.061 1.00 77.81 106 SER A N 1
ATOM 882 C CA . SER A 1 106 ? 17.164 4.442 -21.333 1.00 77.81 106 SER A CA 1
ATOM 883 C C . SER A 1 106 ? 18.138 5.324 -22.122 1.00 77.81 106 SER A C 1
ATOM 885 O O . SER A 1 106 ? 17.947 5.511 -23.322 1.00 77.81 106 SER A O 1
ATOM 887 N N . SER A 1 107 ? 19.171 5.861 -21.461 1.00 76.69 107 SER A N 1
ATOM 888 C CA . SER A 1 107 ? 20.247 6.620 -22.104 1.00 76.69 107 SER A CA 1
ATOM 889 C C . SER A 1 107 ? 21.290 5.734 -22.801 1.00 76.69 107 SER A C 1
ATOM 891 O O . SER A 1 107 ? 22.067 6.238 -23.607 1.00 76.69 107 SER A O 1
ATOM 893 N N . ARG A 1 108 ? 21.305 4.427 -22.503 1.00 77.94 108 ARG A N 1
ATOM 894 C CA . ARG A 1 108 ? 22.325 3.458 -22.936 1.00 77.94 108 ARG A CA 1
ATOM 895 C C . ARG A 1 108 ? 21.775 2.287 -23.761 1.00 77.94 108 ARG A C 1
ATOM 897 O O . ARG A 1 108 ? 22.567 1.452 -24.181 1.00 77.94 108 ARG A O 1
ATOM 904 N N . THR A 1 109 ? 20.459 2.179 -23.968 1.00 76.12 109 THR A N 1
ATOM 905 C CA . THR A 1 109 ? 19.829 0.992 -24.587 1.00 76.12 109 THR A CA 1
ATOM 906 C C . THR A 1 109 ? 19.078 1.321 -25.876 1.00 76.12 109 THR A C 1
ATOM 908 O O . THR A 1 109 ? 18.459 2.382 -25.991 1.00 76.12 109 THR A O 1
ATOM 911 N N . ASP A 1 110 ? 19.105 0.384 -26.828 1.00 73.12 110 ASP A N 1
ATOM 912 C CA . ASP A 1 110 ? 18.436 0.479 -28.127 1.00 73.12 110 ASP A CA 1
ATOM 913 C C . ASP A 1 110 ? 16.903 0.588 -28.027 1.00 73.12 110 ASP A C 1
ATOM 915 O O . ASP A 1 110 ? 16.261 0.220 -27.037 1.00 73.12 110 ASP A O 1
ATOM 919 N N . GLY A 1 111 ? 16.291 1.112 -29.095 1.00 72.31 111 GLY A N 1
ATOM 920 C CA . GLY A 1 111 ? 14.894 1.558 -29.114 1.00 72.31 111 GLY A CA 1
ATOM 921 C C . GLY A 1 111 ? 13.845 0.511 -28.713 1.00 72.31 111 GLY A C 1
ATOM 922 O O . GLY A 1 111 ? 12.822 0.883 -28.138 1.00 72.31 111 GLY A O 1
ATOM 923 N N . ASN A 1 112 ? 14.081 -0.783 -28.956 1.00 76.56 112 ASN A N 1
ATOM 924 C CA . ASN A 1 112 ? 13.094 -1.828 -28.661 1.00 76.56 112 ASN A CA 1
ATOM 925 C C . ASN A 1 112 ? 13.001 -2.148 -27.154 1.00 76.56 112 ASN A C 1
ATOM 927 O O . ASN A 1 112 ? 11.904 -2.230 -26.595 1.00 76.56 112 ASN A O 1
ATOM 931 N N . ASP A 1 113 ? 14.140 -2.224 -26.460 1.00 77.75 113 ASP A N 1
ATOM 932 C CA . ASP A 1 113 ? 14.181 -2.420 -25.003 1.00 77.75 113 ASP A CA 1
ATOM 933 C C . ASP A 1 113 ? 13.661 -1.188 -24.258 1.00 77.75 113 ASP A C 1
ATOM 935 O O . ASP A 1 113 ? 12.968 -1.299 -23.240 1.00 77.75 113 ASP A O 1
ATOM 939 N N . ARG A 1 114 ? 13.901 0.001 -24.822 1.00 77.31 114 ARG A N 1
ATOM 940 C CA . ARG A 1 114 ? 13.352 1.257 -24.309 1.00 77.31 114 ARG A CA 1
ATOM 941 C C . ARG A 1 114 ? 11.820 1.269 -24.327 1.00 77.31 114 ARG A C 1
ATOM 943 O O . ARG A 1 114 ? 11.213 1.708 -23.347 1.00 77.31 114 ARG A O 1
ATOM 950 N N . LEU A 1 115 ? 11.187 0.774 -25.395 1.00 80.06 115 LEU A N 1
ATOM 951 C CA . LEU A 1 115 ? 9.722 0.681 -25.487 1.00 80.06 115 LEU A CA 1
ATOM 952 C C . LEU A 1 115 ? 9.146 -0.301 -24.457 1.00 80.06 115 LEU A C 1
ATOM 954 O O . LEU A 1 115 ? 8.133 0.001 -23.818 1.00 80.06 115 LEU A O 1
ATOM 958 N N . LYS A 1 116 ? 9.808 -1.445 -24.241 1.00 82.44 116 LYS A N 1
ATOM 959 C CA . LYS A 1 116 ? 9.406 -2.421 -23.218 1.00 82.44 116 LYS A CA 1
ATOM 960 C C . LYS A 1 116 ? 9.490 -1.824 -21.807 1.00 82.44 116 LYS A C 1
ATOM 962 O O . LYS A 1 116 ? 8.503 -1.860 -21.075 1.00 82.44 116 LYS A O 1
ATOM 967 N N . MET A 1 117 ? 10.601 -1.167 -21.467 1.00 80.06 117 MET A N 1
ATOM 968 C CA . MET A 1 117 ? 10.764 -0.500 -20.167 1.00 80.06 117 MET A CA 1
ATOM 969 C C . MET A 1 117 ? 9.756 0.635 -19.938 1.00 80.06 117 MET A C 1
ATOM 971 O O . MET A 1 117 ? 9.255 0.809 -18.826 1.00 80.06 117 MET A O 1
ATOM 975 N N . GLN A 1 118 ? 9.417 1.408 -20.976 1.00 82.62 118 GLN A N 1
ATOM 976 C CA . GLN A 1 118 ? 8.378 2.441 -20.878 1.00 82.62 118 GLN A CA 1
ATOM 977 C C . GLN A 1 118 ? 6.990 1.849 -20.607 1.00 82.62 118 GLN A C 1
ATOM 979 O O . GLN A 1 118 ? 6.205 2.435 -19.84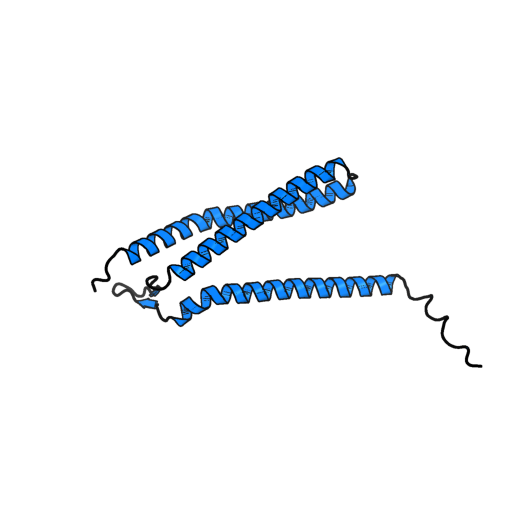8 1.00 82.62 118 GLN A O 1
ATOM 984 N N . ARG A 1 119 ? 6.682 0.687 -21.193 1.00 85.81 119 ARG A N 1
ATOM 985 C CA . ARG A 1 119 ? 5.435 -0.038 -20.926 1.00 85.81 119 ARG A CA 1
ATOM 986 C C . ARG A 1 119 ? 5.359 -0.479 -19.466 1.00 85.81 119 ARG A C 1
ATOM 988 O O . ARG A 1 119 ? 4.359 -0.187 -18.810 1.00 85.81 119 ARG A O 1
ATOM 995 N N . ASP A 1 120 ? 6.426 -1.081 -18.950 1.00 82.62 120 ASP A N 1
ATOM 996 C CA . ASP A 1 120 ? 6.492 -1.558 -17.564 1.00 82.62 120 ASP A CA 1
ATOM 997 C C . ASP A 1 120 ? 6.387 -0.394 -16.567 1.00 82.62 120 ASP A C 1
ATOM 999 O O . ASP A 1 120 ? 5.577 -0.440 -15.639 1.00 82.62 120 ASP A O 1
ATOM 1003 N N . LEU A 1 121 ? 7.081 0.724 -16.818 1.00 84.88 121 LEU A N 1
ATOM 1004 C CA . LEU A 1 121 ? 6.912 1.954 -16.032 1.00 84.88 121 LEU A CA 1
ATOM 1005 C C . LEU A 1 121 ? 5.478 2.476 -16.041 1.00 84.88 121 LEU A C 1
ATOM 1007 O O . LEU A 1 121 ? 5.006 2.986 -15.026 1.00 84.88 121 LEU A O 1
ATOM 1011 N N . THR A 1 122 ? 4.789 2.396 -17.178 1.00 88.19 122 THR A N 1
ATOM 1012 C CA . THR A 1 122 ? 3.405 2.869 -17.285 1.00 88.19 122 THR A CA 1
ATOM 1013 C C . THR A 1 122 ? 2.473 2.012 -16.434 1.00 88.19 122 THR A C 1
ATOM 1015 O O . THR A 1 122 ? 1.585 2.556 -15.775 1.00 88.19 122 THR A O 1
ATOM 1018 N N . ILE A 1 123 ? 2.693 0.696 -16.399 1.00 86.31 123 ILE A N 1
ATOM 1019 C CA . ILE A 1 123 ? 1.945 -0.225 -15.536 1.00 86.31 123 ILE A CA 1
ATOM 1020 C C . ILE A 1 123 ? 2.207 0.114 -14.065 1.00 86.31 123 ILE A C 1
ATOM 1022 O O . ILE A 1 123 ? 1.256 0.357 -13.321 1.00 86.31 123 ILE A O 1
ATOM 1026 N N . VAL A 1 124 ? 3.473 0.237 -13.656 1.00 82.94 124 VAL A N 1
ATOM 1027 C CA . VAL A 1 124 ? 3.817 0.566 -12.261 1.00 82.94 124 VAL A CA 1
ATOM 1028 C C . VAL A 1 124 ? 3.292 1.948 -11.868 1.00 82.94 124 VAL A C 1
ATOM 1030 O O . VAL A 1 124 ? 2.742 2.112 -10.782 1.00 82.94 124 VAL A O 1
ATOM 1033 N N . ARG A 1 125 ? 3.353 2.939 -12.764 1.00 84.56 125 ARG A N 1
ATOM 1034 C CA . ARG A 1 125 ? 2.770 4.268 -12.529 1.00 84.56 125 ARG A CA 1
ATOM 1035 C C . ARG A 1 125 ? 1.266 4.188 -12.270 1.00 84.56 125 ARG A C 1
ATOM 1037 O O . ARG A 1 125 ? 0.779 4.879 -11.381 1.00 84.56 125 ARG A O 1
ATOM 1044 N N . ARG A 1 126 ? 0.527 3.363 -13.021 1.00 88.31 126 ARG A N 1
ATOM 1045 C CA . ARG A 1 126 ? -0.911 3.155 -12.781 1.00 88.31 126 ARG A CA 1
ATOM 1046 C C . ARG A 1 126 ? -1.163 2.519 -11.415 1.00 88.31 126 ARG A C 1
ATOM 1048 O O . ARG A 1 126 ? -2.046 2.991 -10.709 1.00 88.31 126 ARG A O 1
ATOM 1055 N N . ILE A 1 127 ? -0.364 1.525 -11.023 1.00 84.69 127 ILE A N 1
ATOM 1056 C CA . ILE A 1 127 ? -0.454 0.890 -9.696 1.00 84.69 127 ILE A CA 1
ATOM 1057 C C . ILE A 1 127 ? -0.226 1.923 -8.583 1.00 84.69 127 ILE A C 1
ATOM 1059 O O . ILE A 1 127 ? -1.002 1.990 -7.636 1.00 84.69 127 ILE A O 1
ATOM 1063 N N . VAL A 1 128 ? 0.784 2.784 -8.722 1.00 83.56 128 VAL A N 1
ATOM 1064 C CA . VAL A 1 128 ? 1.062 3.856 -7.751 1.00 83.56 128 VAL A CA 1
ATOM 1065 C C . VAL A 1 128 ? -0.086 4.859 -7.674 1.00 83.56 128 VAL A C 1
ATOM 1067 O O . VAL A 1 128 ? -0.482 5.238 -6.579 1.00 83.56 128 VAL A O 1
ATOM 1070 N N . ILE A 1 129 ? -0.655 5.269 -8.811 1.00 87.12 129 ILE A N 1
ATOM 1071 C CA . ILE A 1 129 ? -1.813 6.177 -8.827 1.00 87.12 129 ILE A CA 1
ATOM 1072 C C . ILE A 1 129 ? -3.010 5.542 -8.111 1.00 87.12 129 ILE A C 1
ATOM 1074 O O . ILE A 1 129 ? -3.646 6.214 -7.303 1.00 87.12 129 ILE A O 1
ATOM 1078 N N . LEU A 1 130 ? -3.295 4.263 -8.373 1.00 87.56 130 LEU A N 1
ATOM 1079 C CA . LEU A 1 130 ? -4.366 3.534 -7.689 1.00 87.56 130 LEU A CA 1
ATOM 1080 C C . LEU A 1 130 ? -4.122 3.476 -6.174 1.00 87.56 130 LEU A C 1
ATOM 1082 O O . LEU A 1 130 ? -5.033 3.774 -5.405 1.00 87.56 130 LEU A O 1
ATOM 1086 N N . ASN A 1 131 ? -2.892 3.186 -5.741 1.00 83.50 131 ASN A N 1
ATOM 1087 C CA . ASN A 1 131 ? -2.533 3.200 -4.320 1.00 83.50 131 ASN A CA 1
ATOM 1088 C C . ASN A 1 131 ? -2.715 4.586 -3.686 1.00 83.50 131 ASN A C 1
ATOM 1090 O O . ASN A 1 131 ? -3.321 4.697 -2.625 1.00 83.50 131 ASN A O 1
ATOM 1094 N N . ILE A 1 132 ? -2.282 5.655 -4.360 1.00 84.50 132 ILE A N 1
ATOM 1095 C CA . ILE A 1 132 ? -2.477 7.032 -3.879 1.00 84.50 132 ILE A CA 1
ATOM 1096 C C . ILE A 1 132 ? -3.969 7.360 -3.738 1.00 84.50 132 ILE A C 1
ATOM 1098 O O . ILE A 1 132 ? -4.368 7.978 -2.755 1.00 84.50 132 ILE A O 1
ATOM 1102 N N . GLN A 1 133 ? -4.814 6.936 -4.681 1.00 87.25 133 GLN A N 1
ATOM 1103 C CA . GLN A 1 133 ? -6.264 7.141 -4.587 1.00 87.25 133 GLN A CA 1
ATOM 1104 C C . GLN A 1 133 ? -6.871 6.401 -3.391 1.00 87.25 133 GLN A C 1
ATOM 1106 O O . GLN A 1 133 ? -7.648 6.993 -2.640 1.00 87.25 133 GLN A O 1
ATOM 1111 N N . LEU A 1 134 ? -6.480 5.141 -3.177 1.00 83.31 134 LEU A N 1
ATOM 1112 C CA . LEU A 1 134 ? -6.861 4.363 -1.996 1.00 83.31 134 LEU A CA 1
ATOM 1113 C C . LEU A 1 134 ? -6.477 5.079 -0.698 1.00 83.31 134 LEU A C 1
ATOM 1115 O O . LEU A 1 134 ? -7.263 5.095 0.244 1.00 83.31 134 LEU A O 1
ATOM 1119 N N . ILE A 1 135 ? -5.316 5.732 -0.664 1.00 83.50 135 ILE A N 1
ATOM 1120 C CA . ILE A 1 135 ? -4.866 6.506 0.497 1.00 83.50 135 ILE A CA 1
ATOM 1121 C C . ILE A 1 135 ? -5.686 7.771 0.677 1.00 83.50 135 ILE A C 1
ATOM 1123 O O . ILE A 1 135 ? -6.135 8.031 1.784 1.00 83.50 135 ILE A O 1
ATOM 1127 N N . ILE A 1 136 ? -5.925 8.549 -0.377 1.00 86.06 136 ILE A N 1
ATOM 1128 C CA . ILE A 1 136 ? -6.723 9.780 -0.272 1.00 86.06 136 ILE A CA 1
ATOM 1129 C C . ILE A 1 136 ? -8.118 9.475 0.291 1.00 86.06 136 ILE A C 1
ATOM 1131 O O . ILE A 1 136 ? -8.647 10.259 1.076 1.00 86.06 136 ILE A O 1
ATOM 1135 N N . ILE A 1 137 ? -8.691 8.324 -0.068 1.00 87.25 137 ILE A N 1
ATOM 1136 C CA . ILE A 1 137 ? -9.997 7.877 0.430 1.00 87.25 137 ILE A CA 1
ATOM 1137 C C . ILE A 1 137 ? -9.889 7.271 1.839 1.00 87.25 137 ILE A C 1
ATOM 1139 O O . ILE A 1 137 ? -10.727 7.547 2.696 1.00 87.25 137 ILE A O 1
ATOM 1143 N N . GLY A 1 138 ? -8.868 6.452 2.097 1.00 79.81 138 GLY A N 1
ATOM 1144 C CA . GLY A 1 138 ? -8.700 5.732 3.362 1.00 79.81 138 GLY A CA 1
ATOM 1145 C C . GLY A 1 138 ? -8.169 6.597 4.506 1.00 79.81 138 GLY A C 1
ATOM 1146 O O . GLY A 1 138 ? -8.531 6.385 5.659 1.00 79.81 138 GLY A O 1
ATOM 1147 N N . PHE A 1 139 ? -7.352 7.605 4.209 1.00 82.88 139 PHE A N 1
ATOM 1148 C CA . PHE A 1 139 ? -6.684 8.444 5.202 1.00 82.88 139 PHE A CA 1
ATOM 1149 C C . PHE A 1 139 ? -7.663 9.249 6.075 1.00 82.88 139 PHE A C 1
ATOM 1151 O O . PHE A 1 139 ? -7.497 9.225 7.295 1.00 82.88 139 PHE A O 1
ATOM 1158 N N . PRO A 1 140 ? -8.729 9.881 5.537 1.00 84.50 140 PRO A N 1
ATOM 1159 C CA . PRO A 1 140 ? -9.768 10.497 6.359 1.00 84.50 140 PRO A CA 1
ATOM 1160 C C . PRO A 1 140 ? -10.440 9.500 7.305 1.00 84.50 140 PRO A C 1
ATOM 1162 O O . PRO A 1 140 ? -10.587 9.792 8.489 1.00 84.50 140 PRO A O 1
ATOM 1165 N N . VAL A 1 141 ? -10.808 8.313 6.809 1.00 81.19 141 VAL A N 1
ATOM 1166 C CA . VAL A 1 141 ? -11.434 7.254 7.622 1.00 81.19 141 VAL A CA 1
ATOM 1167 C C . VAL A 1 141 ? -10.508 6.847 8.764 1.00 81.19 141 VAL A C 1
ATOM 1169 O O . VAL A 1 141 ? -10.942 6.706 9.907 1.00 81.19 141 VAL A O 1
ATOM 1172 N N . LEU A 1 142 ? -9.219 6.722 8.460 1.00 79.31 142 LEU A N 1
ATOM 1173 C CA . LEU A 1 142 ? -8.198 6.352 9.419 1.00 79.31 142 LEU A CA 1
ATOM 1174 C C . LEU A 1 142 ? -8.015 7.444 10.486 1.00 79.31 142 LEU A C 1
ATOM 1176 O O . LEU A 1 142 ? -8.022 7.127 11.673 1.00 79.31 142 LEU A O 1
ATOM 1180 N N . ILE A 1 143 ? -7.961 8.725 10.101 1.00 81.94 143 ILE A N 1
ATOM 1181 C CA . ILE A 1 143 ? -7.939 9.855 11.048 1.00 81.94 143 ILE A CA 1
ATOM 1182 C C . ILE A 1 143 ? -9.177 9.841 11.948 1.00 81.94 143 ILE A C 1
ATOM 1184 O O . ILE A 1 143 ? -9.045 9.970 13.165 1.00 81.94 143 ILE A O 1
ATOM 1188 N N . PHE A 1 144 ? -10.372 9.672 11.378 1.00 78.50 144 PHE A N 1
ATOM 1189 C CA . PHE A 1 144 ? -11.609 9.613 12.158 1.00 78.50 144 PHE A CA 1
ATOM 1190 C C . PHE A 1 144 ? -11.575 8.478 13.180 1.00 78.50 144 PHE A C 1
ATOM 1192 O O . PHE A 1 144 ? -11.939 8.685 14.337 1.00 78.50 144 PHE A O 1
ATOM 1199 N N . ALA A 1 145 ? -11.095 7.302 12.786 1.00 73.00 145 ALA A N 1
ATOM 1200 C CA . ALA A 1 145 ? -10.975 6.166 13.684 1.00 73.00 145 ALA A CA 1
ATOM 1201 C C . ALA A 1 145 ? -9.921 6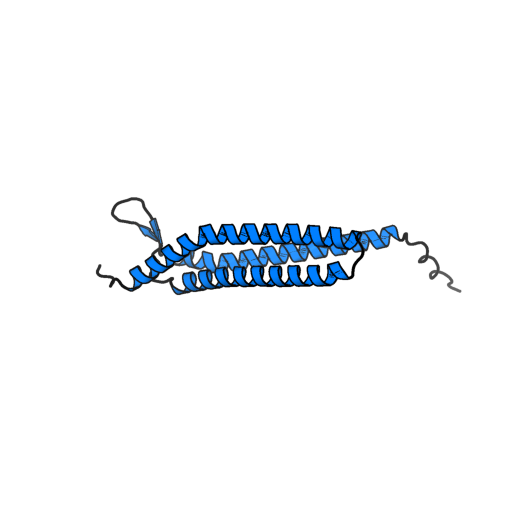.389 14.789 1.00 73.00 145 ALA A C 1
ATOM 1203 O O . ALA A 1 145 ? -10.204 6.068 15.943 1.00 73.00 145 ALA A O 1
ATOM 1204 N N . ILE A 1 146 ? -8.774 7.025 14.494 1.00 74.56 146 ILE A N 1
ATOM 1205 C CA . ILE A 1 146 ? -7.794 7.444 15.521 1.00 74.56 146 ILE A CA 1
ATOM 1206 C C . ILE A 1 146 ? -8.438 8.414 16.516 1.00 74.56 146 ILE A C 1
ATOM 1208 O O . ILE A 1 146 ? -8.315 8.235 17.726 1.00 74.56 146 ILE A O 1
ATOM 1212 N N . LEU A 1 147 ? -9.132 9.443 16.021 1.00 78.44 147 LEU A N 1
ATOM 1213 C CA . LEU A 1 147 ? -9.771 10.450 16.871 1.00 78.44 147 LEU A CA 1
ATOM 1214 C C . LEU A 1 147 ? -10.834 9.831 17.781 1.00 78.44 147 LEU A C 1
ATOM 1216 O O . LEU A 1 147 ? -10.924 10.201 18.952 1.00 78.44 147 LEU A O 1
ATOM 1220 N N . ILE A 1 148 ? -11.619 8.882 17.264 1.00 72.44 148 ILE A N 1
ATOM 1221 C CA . ILE A 1 148 ? -12.598 8.136 18.060 1.00 72.44 148 ILE A CA 1
ATOM 1222 C C . ILE A 1 148 ? -11.886 7.302 19.123 1.00 72.44 148 ILE A C 1
ATOM 1224 O O . ILE A 1 148 ? -12.266 7.411 20.283 1.00 72.44 148 ILE A O 1
ATOM 1228 N N . ALA A 1 149 ? -10.844 6.548 18.758 1.00 68.12 149 ALA A N 1
ATOM 1229 C CA . ALA A 1 149 ? -10.091 5.713 19.694 1.00 68.12 149 ALA A CA 1
ATOM 1230 C C . ALA A 1 149 ? -9.483 6.535 20.848 1.00 68.12 149 ALA A C 1
ATOM 1232 O O . ALA A 1 149 ? -9.669 6.204 22.017 1.00 68.12 149 ALA A O 1
ATOM 1233 N N . ILE A 1 150 ? -8.844 7.668 20.533 1.00 70.50 150 ILE A N 1
ATOM 1234 C CA . ILE A 1 150 ? -8.275 8.578 21.541 1.00 70.50 150 ILE A CA 1
ATOM 1235 C C . ILE A 1 150 ? -9.379 9.164 22.433 1.00 70.50 150 ILE A C 1
ATOM 1237 O O . ILE A 1 150 ? -9.223 9.253 23.650 1.00 70.50 150 ILE A O 1
ATOM 1241 N N . ARG A 1 151 ? -10.516 9.564 21.848 1.00 69.12 151 ARG A N 1
ATOM 1242 C CA . ARG A 1 151 ? -11.636 10.132 22.611 1.00 69.12 151 ARG A CA 1
ATOM 1243 C C . ARG A 1 151 ? -12.282 9.102 23.537 1.00 69.12 151 ARG A C 1
ATOM 1245 O O . ARG A 1 151 ? -12.689 9.474 24.636 1.00 69.12 151 ARG A O 1
ATOM 1252 N N . THR A 1 152 ? -12.399 7.846 23.108 1.00 62.78 152 THR A N 1
ATOM 1253 C CA . THR A 1 152 ? -12.947 6.767 23.940 1.00 62.78 152 THR A CA 1
ATOM 1254 C C . THR A 1 152 ? -12.033 6.418 25.109 1.00 62.78 152 THR A C 1
ATOM 1256 O O . THR A 1 152 ? -12.551 6.156 26.187 1.00 62.78 152 THR A O 1
ATOM 1259 N N . ASP A 1 153 ? -10.710 6.512 24.944 1.00 54.78 153 ASP A N 1
ATOM 1260 C CA . ASP A 1 153 ? -9.753 6.300 26.042 1.00 54.78 153 ASP A CA 1
ATOM 1261 C C . ASP A 1 153 ? -9.710 7.479 27.042 1.00 54.78 153 ASP A C 1
ATOM 1263 O O . ASP A 1 153 ? -9.375 7.294 28.211 1.00 54.78 153 ASP A O 1
ATOM 1267 N N . LEU A 1 154 ? -10.068 8.698 26.613 1.00 49.03 154 LEU A N 1
ATOM 1268 C CA . LEU A 1 154 ? -10.057 9.913 27.450 1.00 49.03 154 LEU A CA 1
ATOM 1269 C C . LEU A 1 154 ? -11.346 10.152 28.249 1.00 49.03 154 LEU A C 1
ATOM 1271 O O . LEU A 1 154 ? -11.345 10.956 29.186 1.00 49.03 154 LEU A O 1
ATOM 1275 N N . LEU A 1 155 ? -12.455 9.508 27.887 1.00 44.59 155 LEU A N 1
ATOM 1276 C CA . LEU A 1 155 ? -13.693 9.600 28.654 1.00 44.59 155 LEU A CA 1
ATOM 1277 C C . LEU A 1 155 ? -13.686 8.499 29.721 1.00 44.59 155 LEU A C 1
ATOM 1279 O O . LEU A 1 155 ? -13.707 7.324 29.358 1.00 44.59 155 LEU A O 1
ATOM 1283 N N . PRO A 1 156 ? -13.682 8.830 31.030 1.00 43.56 156 PRO A N 1
ATOM 1284 C CA . PRO A 1 156 ? -13.817 7.805 32.052 1.00 43.56 156 PRO A CA 1
ATOM 1285 C C . PRO A 1 156 ? -15.110 7.035 31.785 1.00 43.56 156 PRO A C 1
ATOM 1287 O O . PRO A 1 156 ? -16.162 7.654 31.597 1.00 43.56 156 PRO A O 1
ATOM 1290 N N . GLN A 1 157 ? -15.020 5.701 31.765 1.00 49.78 157 GLN A N 1
ATOM 1291 C CA . GLN A 1 157 ? -16.162 4.787 31.771 1.00 49.78 157 GLN A CA 1
ATOM 1292 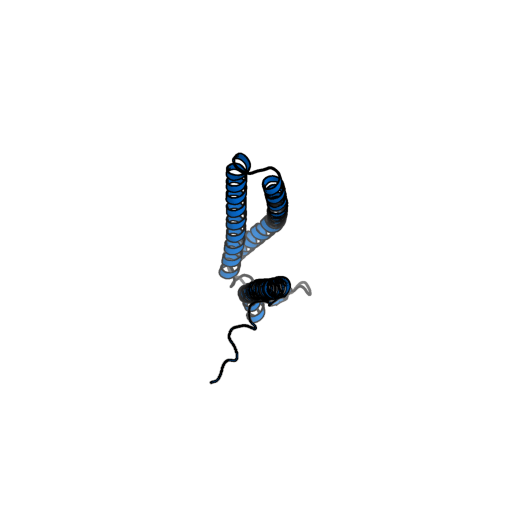C C . GLN A 1 157 ? -16.988 5.040 33.042 1.00 49.78 157 GLN A C 1
ATOM 1294 O O . GLN A 1 157 ? -16.882 4.335 34.039 1.00 49.78 157 GLN A O 1
ATOM 1299 N N . LYS A 1 158 ? -17.777 6.111 33.053 1.00 39.66 158 LYS A N 1
ATOM 1300 C CA . LYS A 1 158 ? -18.838 6.328 34.025 1.00 39.66 158 LYS A CA 1
ATOM 1301 C C . LYS A 1 158 ? -20.111 5.792 33.407 1.00 39.66 158 LYS A C 1
ATOM 1303 O O . LYS A 1 158 ? -20.866 6.590 32.874 1.00 39.66 158 LYS A O 1
ATOM 1308 N N . TYR A 1 159 ? -20.281 4.474 33.448 1.00 41.69 159 TYR A N 1
ATOM 1309 C CA . TYR A 1 159 ? -21.559 3.778 33.626 1.00 41.69 159 TYR A CA 1
ATOM 1310 C C . TYR A 1 159 ? -21.272 2.362 34.113 1.00 41.69 159 TYR A C 1
ATOM 1312 O O . TYR A 1 159 ? -20.520 1.650 33.411 1.00 41.69 159 TYR A O 1
#

Organism: Adineta ricciae (NCBI:txid249248)